Protein AF-A0AAV7H5D6-F1 (afdb_monomer_lite)

Radius of gyration: 19.44 Å; chains: 1; bounding box: 57×42×44 Å

pLDDT: mean 73.0, std 10.43, range [41.66, 88.69]

InterPro domains:
  IPR036396 Cytochrome P450 superfamily [G3DSA:1.10.630.10] (2-115)
  IPR036396 Cytochrome P450 superfamily [SSF48264] (5-114)

Secondary structure (DSSP, 8-state):
---------HHHHHHHHHHHHHHHHHHTT--HHHHHHHHHHHHHHHHHHHHHHHHT-GGGHHHHHHTSHHHHHHHHHHHHHHHHHHHHHHHHHHTTS---S---HHHHHHHHHT-

Sequence (115 aa):
MITKTSPVNLLEMLLSHSNVTIARATFGKGSGQRKRFLLAMKKTLEYLSRFNVVDMFPSWSFVGEISGLRHGMEQVHKEMDGVLNEIIEEDEGKKLDGDDMNEDLVDVLLRIMRN

Structure (mmCIF, N/CA/C/O backbone):
data_AF-A0AAV7H5D6-F1
#
_entry.id   AF-A0AAV7H5D6-F1
#
loop_
_atom_site.group_PDB
_atom_site.id
_atom_site.type_symbol
_atom_site.label_atom_id
_atom_site.label_alt_id
_atom_site.label_comp_id
_atom_site.label_asym_id
_atom_site.label_entity_id
_atom_site.label_seq_id
_atom_site.pdbx_PDB_ins_code
_atom_site.Cartn_x
_atom_site.Cartn_y
_atom_site.Cartn_z
_atom_site.occupancy
_atom_site.B_iso_or_equiv
_atom_site.auth_seq_id
_atom_site.auth_comp_id
_atom_site.auth_asym_id
_atom_site.auth_atom_id
_atom_site.pdbx_PDB_model_num
ATOM 1 N N . MET A 1 1 ? 26.146 -30.256 17.413 1.00 41.66 1 MET A N 1
ATOM 2 C CA . MET A 1 1 ? 25.659 -28.867 17.256 1.00 41.66 1 MET A CA 1
ATOM 3 C C . MET A 1 1 ? 24.143 -28.912 17.200 1.00 41.66 1 MET A C 1
ATOM 5 O O . MET A 1 1 ? 23.615 -29.445 16.237 1.00 41.66 1 MET A O 1
ATOM 9 N N . ILE A 1 2 ? 23.450 -28.450 18.240 1.00 50.66 2 ILE A N 1
ATOM 10 C CA . ILE A 1 2 ? 21.983 -28.378 18.244 1.00 50.66 2 ILE A CA 1
ATOM 11 C C . ILE A 1 2 ? 21.636 -26.956 17.804 1.00 50.66 2 ILE A C 1
ATOM 13 O O . ILE A 1 2 ? 21.930 -25.998 18.517 1.00 50.66 2 ILE A O 1
ATOM 17 N N . THR A 1 3 ? 21.115 -26.802 16.589 1.00 62.81 3 THR A N 1
ATOM 18 C CA . THR A 1 3 ? 20.671 -25.505 16.072 1.00 62.81 3 THR A CA 1
ATOM 19 C C . THR A 1 3 ? 19.492 -25.024 16.907 1.00 62.81 3 THR A C 1
ATOM 21 O O . THR A 1 3 ? 18.511 -25.743 17.078 1.00 62.81 3 THR A O 1
ATOM 24 N N . LYS A 1 4 ? 19.599 -23.816 17.458 1.00 57.84 4 LYS A N 1
ATOM 25 C CA . LYS A 1 4 ? 18.561 -23.183 18.271 1.00 57.84 4 LYS A CA 1
ATOM 26 C C . LYS A 1 4 ? 17.357 -22.870 17.373 1.00 57.84 4 LYS A C 1
ATOM 28 O O . LYS A 1 4 ? 17.368 -21.876 16.653 1.00 57.84 4 LYS A O 1
ATOM 33 N N . THR A 1 5 ? 16.348 -23.735 17.374 1.00 70.00 5 THR A N 1
ATOM 34 C CA . THR A 1 5 ? 15.118 -23.550 16.595 1.00 70.00 5 THR A CA 1
ATOM 35 C C . THR A 1 5 ? 14.256 -22.491 17.277 1.00 70.00 5 THR A C 1
ATOM 37 O O . THR A 1 5 ? 13.550 -22.777 18.240 1.00 70.00 5 THR A O 1
ATOM 40 N N . SER A 1 6 ? 14.356 -21.241 16.824 1.00 78.81 6 SER A N 1
ATOM 41 C CA . SER A 1 6 ? 13.399 -20.201 17.209 1.00 78.81 6 SER A CA 1
ATOM 42 C C . SER A 1 6 ? 12.106 -20.398 16.414 1.00 78.81 6 SER A C 1
ATOM 44 O O . SER A 1 6 ? 12.195 -20.710 15.224 1.00 78.81 6 SER A O 1
ATOM 46 N N . PRO A 1 7 ? 10.915 -20.200 17.006 1.00 82.50 7 PRO A N 1
ATOM 47 C CA . PRO A 1 7 ? 9.679 -20.121 16.238 1.00 82.50 7 PRO A CA 1
ATOM 48 C C . PRO A 1 7 ? 9.814 -19.043 15.157 1.00 82.50 7 PRO A C 1
ATOM 50 O O . PRO A 1 7 ? 10.238 -17.923 15.450 1.00 82.50 7 PRO A O 1
ATOM 53 N N . VAL A 1 8 ? 9.485 -19.392 13.914 1.00 83.94 8 VAL A N 1
ATOM 54 C CA . VAL A 1 8 ? 9.501 -18.474 12.770 1.00 83.94 8 VAL A CA 1
ATOM 55 C C . VAL A 1 8 ? 8.064 -18.230 12.326 1.00 83.94 8 VAL A C 1
ATOM 57 O O . VAL A 1 8 ? 7.300 -19.175 12.130 1.00 83.94 8 VAL A O 1
ATOM 60 N N . ASN A 1 9 ? 7.690 -16.962 12.154 1.00 88.06 9 ASN A N 1
ATOM 61 C CA . ASN A 1 9 ? 6.375 -16.584 11.653 1.00 88.06 9 ASN A CA 1
ATOM 62 C C . ASN A 1 9 ? 6.337 -16.687 10.119 1.00 88.06 9 ASN A C 1
ATOM 64 O O . ASN A 1 9 ? 6.644 -15.733 9.403 1.00 88.06 9 ASN A O 1
ATOM 68 N N . LEU A 1 10 ? 5.959 -17.862 9.609 1.00 88.69 10 LEU A N 1
ATOM 69 C CA . LEU A 1 10 ? 5.883 -18.120 8.166 1.00 88.69 10 LEU A CA 1
ATOM 70 C C . LEU A 1 10 ? 4.883 -17.209 7.443 1.00 88.69 10 LEU A C 1
ATOM 72 O O . LEU A 1 10 ? 5.121 -16.843 6.294 1.00 88.69 10 LEU A O 1
ATOM 76 N N . LEU A 1 11 ? 3.789 -16.818 8.106 1.00 83.44 11 LEU A N 1
ATOM 77 C CA . LEU A 1 11 ? 2.791 -15.916 7.531 1.00 83.44 11 LEU A CA 1
ATOM 78 C C . LEU A 1 11 ? 3.405 -14.544 7.251 1.00 83.44 11 LEU A C 1
ATOM 80 O O . LEU A 1 11 ? 3.269 -14.016 6.153 1.00 83.44 11 LEU A O 1
ATOM 84 N N . GLU A 1 12 ? 4.120 -13.985 8.223 1.00 80.81 12 GLU A N 1
ATOM 85 C CA . GLU A 1 12 ? 4.789 -12.693 8.072 1.00 80.81 12 GLU A CA 1
ATOM 86 C C . GLU A 1 12 ? 5.854 -12.726 6.970 1.00 80.81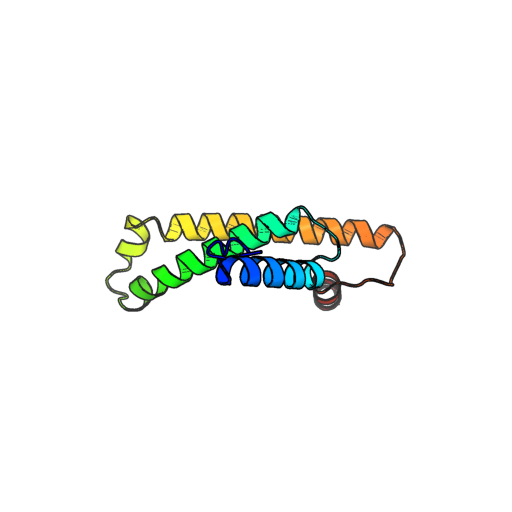 12 GLU A C 1
ATOM 88 O O . GLU A 1 12 ? 5.938 -11.802 6.159 1.00 80.81 12 GLU A O 1
ATOM 93 N N . MET A 1 13 ? 6.617 -13.819 6.881 1.00 84.75 13 MET A N 1
ATOM 94 C CA . MET A 1 13 ? 7.609 -14.005 5.820 1.00 84.75 13 MET A CA 1
ATOM 95 C C . MET A 1 13 ? 6.971 -14.080 4.431 1.00 84.75 13 MET A C 1
ATOM 97 O O . MET A 1 13 ? 7.432 -13.399 3.514 1.00 84.75 13 MET A O 1
ATOM 101 N N . LEU A 1 14 ? 5.907 -14.874 4.274 1.00 86.56 14 LEU A N 1
ATOM 102 C CA . LEU A 1 14 ? 5.188 -15.003 3.006 1.00 86.56 14 LEU A CA 1
ATOM 103 C C . LEU A 1 14 ? 4.531 -13.685 2.601 1.00 86.56 14 LEU A C 1
ATOM 105 O O . LEU A 1 14 ? 4.672 -13.268 1.456 1.00 86.56 14 LEU A O 1
ATOM 109 N N . LEU A 1 15 ? 3.874 -12.993 3.5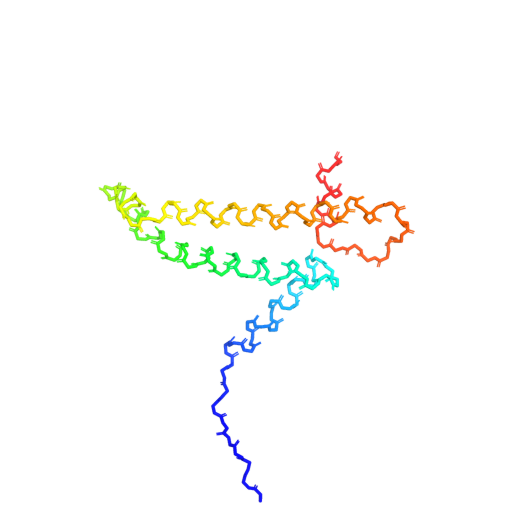35 1.00 80.44 15 LEU A N 1
ATOM 110 C CA . LEU A 1 15 ? 3.275 -11.686 3.274 1.00 80.44 15 LEU A CA 1
ATOM 111 C C . LEU A 1 15 ? 4.339 -10.671 2.855 1.00 80.44 15 LEU A C 1
ATOM 113 O O . LEU A 1 15 ? 4.165 -9.987 1.852 1.00 80.44 15 LEU A O 1
ATOM 117 N N . SER A 1 16 ? 5.460 -10.597 3.574 1.00 79.12 16 SER A N 1
ATOM 118 C CA . SER A 1 16 ? 6.579 -9.721 3.216 1.00 79.12 16 SER A CA 1
ATOM 119 C C . SER A 1 16 ? 7.092 -10.018 1.806 1.00 79.12 16 SER A C 1
ATOM 121 O O . SER A 1 16 ? 7.227 -9.106 0.990 1.00 79.12 16 SER A O 1
ATOM 123 N N . HIS A 1 17 ? 7.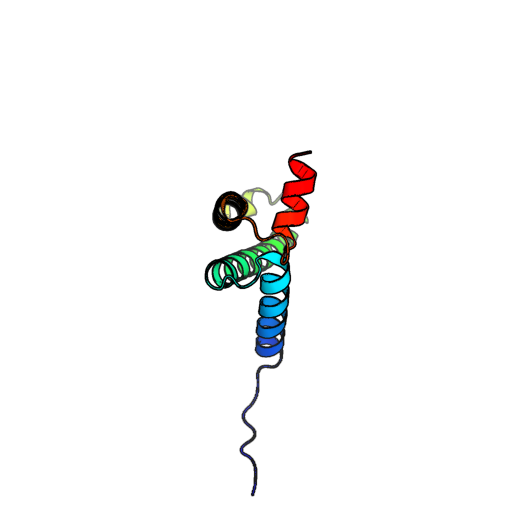300 -11.294 1.478 1.00 83.06 17 HIS A N 1
ATOM 124 C CA . HIS A 1 17 ? 7.790 -11.702 0.167 1.00 83.06 17 HIS A CA 1
ATOM 125 C C . HIS A 1 17 ? 6.796 -11.396 -0.964 1.00 83.06 17 HIS A C 1
ATOM 127 O O . HIS A 1 17 ? 7.172 -10.781 -1.961 1.00 83.06 17 HIS A O 1
ATOM 133 N N . SER A 1 18 ? 5.521 -11.749 -0.799 1.00 83.19 18 SER A N 1
ATOM 134 C CA . SER A 1 18 ? 4.473 -11.473 -1.789 1.00 83.19 18 SER A CA 1
ATOM 135 C C . SER A 1 18 ? 4.283 -9.979 -2.007 1.00 83.19 18 SER A C 1
ATOM 137 O O . SER A 1 18 ? 4.233 -9.525 -3.147 1.00 83.19 18 SER A O 1
ATOM 139 N N . ASN A 1 19 ? 4.263 -9.190 -0.932 1.00 79.88 19 ASN A N 1
ATOM 140 C CA . ASN A 1 19 ? 4.152 -7.740 -1.031 1.00 79.88 19 ASN A CA 1
ATOM 141 C C . ASN A 1 19 ? 5.357 -7.120 -1.739 1.00 79.88 19 ASN A C 1
ATOM 143 O O . ASN A 1 19 ? 5.228 -6.127 -2.457 1.00 79.88 19 ASN A O 1
ATOM 147 N N . VAL A 1 20 ? 6.541 -7.711 -1.553 1.00 81.19 20 VAL A N 1
ATOM 148 C CA . VAL A 1 20 ? 7.731 -7.309 -2.290 1.00 81.19 20 VAL A CA 1
ATOM 149 C C . VAL A 1 20 ? 7.527 -7.574 -3.785 1.00 81.19 20 VAL A C 1
ATOM 151 O O . VAL A 1 20 ? 7.688 -6.669 -4.605 1.00 81.19 20 VAL A O 1
ATOM 154 N N . THR A 1 21 ? 7.129 -8.781 -4.152 1.00 83.88 21 THR A N 1
ATOM 155 C CA . THR A 1 21 ? 6.931 -9.158 -5.553 1.00 83.88 21 THR A CA 1
ATOM 156 C C . THR A 1 21 ? 5.852 -8.316 -6.236 1.00 83.88 21 THR A C 1
ATOM 158 O O . THR A 1 21 ? 6.131 -7.735 -7.281 1.00 83.88 21 THR A O 1
ATOM 161 N N . ILE A 1 22 ? 4.677 -8.170 -5.614 1.00 82.44 22 ILE A N 1
ATOM 162 C CA . ILE A 1 22 ? 3.557 -7.377 -6.145 1.00 82.44 22 ILE A CA 1
ATOM 163 C C . ILE A 1 22 ? 3.998 -5.935 -6.368 1.00 82.44 22 ILE A C 1
ATOM 165 O O . ILE A 1 22 ? 3.940 -5.447 -7.485 1.00 82.44 22 ILE A O 1
ATOM 169 N N . ALA A 1 23 ? 4.550 -5.277 -5.348 1.00 77.88 23 ALA A N 1
ATOM 170 C CA . ALA A 1 23 ? 4.957 -3.884 -5.492 1.00 77.88 23 ALA A CA 1
ATOM 171 C C . ALA A 1 23 ? 6.051 -3.678 -6.549 1.00 77.88 23 ALA A C 1
ATOM 173 O O . ALA A 1 23 ? 6.103 -2.616 -7.151 1.00 77.88 23 ALA A O 1
ATOM 174 N N . ARG A 1 24 ? 6.920 -4.671 -6.789 1.00 78.44 24 ARG A N 1
ATOM 175 C CA . ARG A 1 24 ? 7.932 -4.573 -7.849 1.00 78.44 24 ARG A CA 1
ATOM 176 C C . ARG A 1 24 ? 7.322 -4.718 -9.242 1.00 78.44 24 ARG A C 1
ATOM 178 O O . ARG A 1 24 ? 7.785 -4.065 -10.166 1.00 78.44 24 ARG A O 1
ATOM 185 N N . ALA A 1 25 ? 6.324 -5.584 -9.387 1.00 81.19 25 ALA A N 1
ATOM 186 C CA . ALA A 1 25 ? 5.592 -5.745 -10.637 1.00 81.19 25 ALA A CA 1
ATOM 187 C C . ALA A 1 25 ? 4.678 -4.543 -10.925 1.00 81.19 25 ALA A C 1
ATOM 189 O O . ALA A 1 25 ? 4.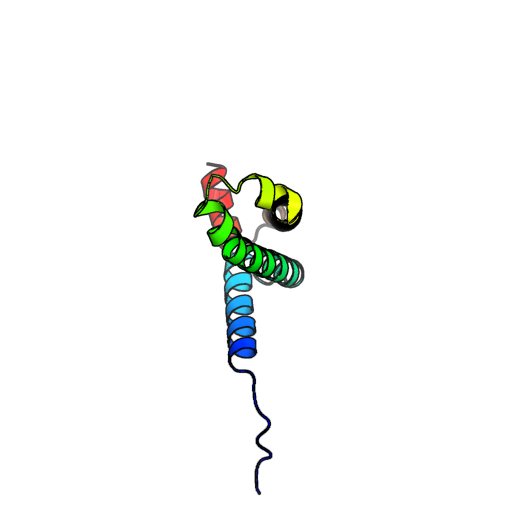454 -4.210 -12.083 1.00 81.19 25 ALA A O 1
ATOM 190 N N . THR A 1 26 ? 4.152 -3.905 -9.876 1.00 76.19 26 THR A N 1
ATOM 191 C CA . THR A 1 26 ? 3.199 -2.800 -10.007 1.00 76.19 26 THR A CA 1
ATOM 192 C C . THR A 1 26 ? 3.852 -1.424 -10.086 1.00 76.19 26 THR A C 1
ATOM 194 O O . THR A 1 26 ? 3.339 -0.598 -10.817 1.00 76.19 26 THR A O 1
ATOM 197 N N . PHE A 1 27 ? 4.947 -1.176 -9.357 1.00 75.62 27 PHE A N 1
ATOM 198 C CA . PHE A 1 27 ? 5.563 0.159 -9.218 1.00 75.62 27 PHE A CA 1
ATOM 199 C C . PHE A 1 27 ? 7.064 0.182 -9.577 1.00 75.62 27 PHE A C 1
ATOM 201 O O . PHE A 1 27 ? 7.810 1.086 -9.180 1.00 75.62 27 PHE A O 1
ATOM 208 N N . GLY A 1 28 ? 7.579 -0.888 -10.188 1.00 74.69 28 GLY A N 1
ATOM 209 C CA . GLY A 1 28 ? 8.998 -1.020 -10.506 1.00 74.69 28 GLY A CA 1
ATOM 210 C C . GLY A 1 28 ? 9.920 -1.079 -9.273 1.00 74.69 28 GLY A C 1
ATOM 211 O O . GLY A 1 28 ? 9.621 -1.681 -8.239 1.00 74.69 28 GLY A O 1
ATOM 212 N N . LYS A 1 29 ? 11.127 -0.502 -9.368 1.00 69.75 29 LYS A N 1
ATOM 213 C CA . LYS A 1 29 ? 12.149 -0.557 -8.292 1.00 69.75 29 LYS A CA 1
ATOM 214 C C . LYS A 1 29 ? 11.912 0.445 -7.140 1.00 69.75 29 LYS A C 1
ATOM 216 O O . LYS A 1 29 ? 12.712 0.461 -6.200 1.00 69.75 29 LYS A O 1
ATOM 221 N N . GLY A 1 30 ? 10.835 1.236 -7.170 1.00 63.72 30 GLY A N 1
ATOM 222 C CA . GLY A 1 30 ? 10.515 2.256 -6.166 1.00 63.72 30 GLY A CA 1
ATOM 223 C C . GLY A 1 30 ? 10.196 1.674 -4.781 1.00 63.72 30 GLY A C 1
ATOM 224 O O . GLY A 1 30 ? 9.349 0.796 -4.622 1.00 63.72 30 GLY A O 1
ATOM 225 N N . SER A 1 31 ? 10.900 2.139 -3.742 1.00 58.72 31 SER A N 1
ATOM 226 C CA . SER A 1 31 ? 10.841 1.544 -2.391 1.00 58.72 31 SER A CA 1
ATOM 227 C C . SER A 1 31 ? 9.948 2.291 -1.388 1.00 58.72 31 SER A C 1
ATOM 229 O O . SER A 1 31 ? 9.505 1.680 -0.410 1.00 58.72 31 SER A O 1
ATOM 231 N N . GLY A 1 32 ? 9.659 3.577 -1.627 1.00 67.00 32 GLY A N 1
ATOM 232 C CA . GLY A 1 32 ? 8.859 4.428 -0.735 1.00 67.00 32 GLY A CA 1
ATOM 233 C C . GLY A 1 32 ? 7.361 4.129 -0.806 1.00 67.00 32 GLY A C 1
ATOM 234 O O . GLY A 1 32 ? 6.750 3.788 0.210 1.00 67.00 32 GLY A O 1
ATOM 235 N N . GLN A 1 33 ? 6.795 4.147 -2.018 1.00 66.38 33 GLN A N 1
ATOM 236 C CA . GLN A 1 33 ? 5.355 3.949 -2.237 1.00 66.38 33 GLN A CA 1
ATOM 237 C C . GLN A 1 33 ? 4.874 2.540 -1.894 1.00 66.38 33 GLN A C 1
ATOM 239 O O . GLN A 1 33 ? 3.773 2.357 -1.376 1.00 66.38 33 GLN A O 1
ATOM 244 N N . ARG A 1 34 ? 5.756 1.541 -2.029 1.00 70.56 34 ARG A N 1
ATOM 245 C CA . ARG A 1 34 ? 5.502 0.147 -1.637 1.00 70.56 34 ARG A CA 1
ATOM 246 C C . ARG A 1 34 ? 4.950 0.018 -0.218 1.00 70.56 34 ARG A C 1
ATOM 248 O O . ARG A 1 34 ? 3.996 -0.722 0.002 1.00 70.56 34 ARG A O 1
ATOM 255 N N . LYS A 1 35 ? 5.602 0.642 0.771 1.00 74.31 35 LYS A N 1
ATOM 256 C CA . LYS A 1 35 ? 5.245 0.430 2.185 1.00 74.31 35 LYS A CA 1
ATOM 257 C C . LYS A 1 35 ? 3.908 1.082 2.522 1.00 74.31 35 LYS A C 1
ATOM 259 O O . LYS A 1 35 ? 3.126 0.492 3.263 1.00 74.31 35 LYS A O 1
ATOM 264 N N . ARG A 1 36 ? 3.653 2.267 1.963 1.00 75.00 36 ARG A N 1
ATOM 265 C CA . ARG A 1 36 ? 2.400 3.007 2.153 1.00 75.00 36 ARG A CA 1
ATOM 266 C C . ARG A 1 36 ? 1.230 2.299 1.482 1.00 75.00 36 ARG A C 1
ATOM 268 O O . ARG A 1 36 ? 0.232 2.051 2.149 1.00 75.00 36 ARG A O 1
ATOM 275 N N . PHE A 1 37 ? 1.407 1.843 0.241 1.00 75.25 37 PHE A N 1
ATOM 276 C CA . PHE A 1 37 ? 0.406 1.047 -0.472 1.00 75.25 37 PHE A CA 1
ATOM 277 C C . PHE A 1 37 ? 0.013 -0.220 0.299 1.00 75.25 37 PHE A C 1
ATOM 279 O O . PHE A 1 37 ? -1.161 -0.504 0.512 1.00 75.25 37 PHE A O 1
ATOM 286 N N . LEU A 1 38 ? 1.005 -0.965 0.785 1.00 76.62 38 LEU A N 1
ATOM 287 C CA . LEU A 1 38 ? 0.805 -2.198 1.547 1.00 76.62 38 LEU A CA 1
ATOM 288 C C . LEU A 1 38 ? 0.067 -1.937 2.870 1.00 76.62 38 LEU A C 1
ATOM 290 O O . LEU A 1 38 ? -0.831 -2.693 3.242 1.00 76.62 38 LEU A O 1
ATOM 294 N N . LEU A 1 39 ? 0.413 -0.850 3.569 1.00 81.38 39 LEU A N 1
ATOM 295 C CA . LEU A 1 39 ? -0.277 -0.432 4.788 1.00 81.38 39 LEU A CA 1
ATOM 296 C C . LEU A 1 39 ? -1.738 -0.051 4.503 1.00 81.38 39 LEU A C 1
ATOM 298 O O . LEU A 1 39 ? -2.624 -0.480 5.243 1.00 81.38 39 LEU A O 1
ATOM 302 N N . ALA A 1 40 ? -1.988 0.713 3.437 1.00 79.69 40 ALA A N 1
ATOM 303 C CA . ALA A 1 40 ? -3.334 1.074 3.000 1.00 79.69 40 ALA A CA 1
ATOM 304 C C . ALA A 1 40 ? -4.151 -0.182 2.656 1.00 79.69 40 ALA A C 1
ATOM 306 O O . ALA A 1 40 ? -5.211 -0.392 3.238 1.00 79.69 40 ALA A O 1
ATOM 307 N N . MET A 1 41 ? -3.603 -1.088 1.840 1.00 79.69 41 MET A N 1
ATOM 308 C CA . MET A 1 41 ? -4.246 -2.347 1.446 1.00 79.69 41 MET A CA 1
ATOM 309 C C . MET A 1 41 ? -4.577 -3.244 2.647 1.00 79.69 41 MET A C 1
ATOM 311 O O . MET A 1 41 ? -5.660 -3.829 2.710 1.00 79.69 41 MET A O 1
ATOM 315 N N . LYS A 1 42 ? -3.678 -3.335 3.636 1.00 81.94 42 LYS A N 1
ATOM 316 C CA . LYS A 1 42 ? -3.943 -4.078 4.874 1.00 81.94 42 LYS A CA 1
ATOM 317 C C . LYS A 1 42 ? -5.130 -3.484 5.637 1.00 81.94 42 LYS A C 1
ATOM 319 O O . LYS A 1 42 ? -6.012 -4.233 6.050 1.00 81.94 42 LYS A O 1
ATOM 324 N N . LYS A 1 43 ? -5.180 -2.155 5.790 1.00 80.94 43 LYS A N 1
ATOM 325 C CA . LYS A 1 43 ? -6.316 -1.479 6.434 1.00 80.94 43 LYS A CA 1
ATOM 326 C C . LYS A 1 43 ? -7.611 -1.690 5.648 1.00 80.94 43 LYS A C 1
ATOM 328 O O . LYS A 1 43 ? -8.641 -1.952 6.261 1.00 80.94 43 LYS A O 1
ATOM 333 N N . THR A 1 44 ? -7.567 -1.652 4.315 1.00 77.88 44 THR A N 1
ATOM 334 C CA . THR A 1 44 ? -8.725 -1.960 3.462 1.00 77.88 44 THR A CA 1
ATOM 335 C C . THR A 1 44 ? -9.266 -3.356 3.758 1.00 77.88 44 THR A C 1
ATOM 337 O O . THR A 1 44 ? -10.457 -3.503 4.003 1.00 77.88 44 THR A O 1
ATOM 340 N N . LEU A 1 45 ? -8.405 -4.377 3.821 1.00 80.12 45 LEU A N 1
ATOM 341 C CA . LEU A 1 45 ? -8.817 -5.748 4.150 1.00 80.12 45 LEU A CA 1
ATOM 342 C C . LEU A 1 45 ? -9.405 -5.871 5.566 1.00 80.12 45 LEU A C 1
ATOM 344 O O . LEU A 1 45 ? -10.397 -6.574 5.759 1.00 80.12 45 LEU A O 1
ATOM 348 N N . GLU A 1 46 ? -8.834 -5.173 6.550 1.00 80.69 46 GLU A N 1
ATOM 349 C CA . GLU A 1 46 ? -9.376 -5.122 7.916 1.00 80.69 46 GLU A CA 1
ATOM 350 C C . GLU A 1 46 ? -10.781 -4.501 7.952 1.00 80.69 46 GLU A C 1
ATOM 352 O O . GLU A 1 46 ? -11.664 -5.013 8.645 1.00 80.69 46 GLU A O 1
ATOM 357 N N . TYR A 1 47 ? -11.016 -3.435 7.182 1.00 72.56 47 TYR A N 1
ATOM 358 C CA . TYR A 1 47 ? -12.332 -2.807 7.082 1.00 72.56 47 TYR A CA 1
ATOM 359 C C . TYR A 1 47 ? -13.332 -3.638 6.274 1.00 72.56 47 TYR A C 1
ATOM 361 O O . TYR A 1 47 ? -14.458 -3.801 6.734 1.00 72.56 47 TYR A O 1
ATOM 369 N N . LEU A 1 48 ? -12.936 -4.237 5.147 1.00 72.62 48 LEU A N 1
ATOM 370 C CA . LEU A 1 48 ? -13.795 -5.122 4.345 1.00 72.62 48 LEU A CA 1
ATOM 371 C C . LEU A 1 48 ? -14.265 -6.345 5.145 1.00 72.62 48 LEU A C 1
ATOM 373 O O . LEU A 1 48 ? -15.430 -6.730 5.074 1.00 72.62 48 LEU A O 1
ATOM 377 N N . SER A 1 49 ? -13.382 -6.914 5.971 1.00 71.31 49 SER A N 1
ATOM 378 C CA . SER A 1 49 ? -13.730 -8.005 6.888 1.00 71.31 49 SER A CA 1
ATOM 379 C C . SER A 1 49 ? -14.796 -7.587 7.915 1.00 71.31 49 SER A C 1
ATOM 381 O O . SER A 1 49 ? -15.678 -8.373 8.257 1.00 71.31 49 SER A O 1
ATOM 383 N N . ARG A 1 50 ? -14.773 -6.322 8.364 1.00 65.75 50 ARG A N 1
ATOM 384 C CA . ARG A 1 50 ? -15.789 -5.749 9.269 1.00 65.75 50 ARG A CA 1
ATOM 385 C C . ARG A 1 50 ? -17.077 -5.331 8.553 1.00 65.75 50 ARG A C 1
ATOM 387 O O . ARG A 1 50 ? -18.145 -5.411 9.153 1.00 65.75 50 ARG A O 1
ATOM 394 N N . PHE A 1 51 ? -16.983 -4.903 7.296 1.00 64.12 51 PHE A N 1
ATOM 395 C CA . PHE A 1 51 ? -18.101 -4.418 6.482 1.00 64.12 51 PHE A CA 1
ATOM 396 C C . PHE A 1 51 ? -19.140 -5.510 6.198 1.00 64.12 51 PHE A C 1
ATOM 398 O O . PHE A 1 51 ? -20.338 -5.243 6.250 1.00 64.12 51 PHE A O 1
ATOM 405 N N . ASN A 1 52 ? -18.689 -6.762 6.065 1.00 60.06 52 ASN A N 1
ATOM 406 C CA . ASN A 1 52 ? -19.543 -7.938 5.868 1.00 60.06 52 ASN A CA 1
ATOM 407 C C . ASN A 1 52 ? -20.678 -8.052 6.918 1.00 60.06 52 ASN A C 1
ATOM 409 O O . ASN A 1 52 ? -21.786 -8.474 6.609 1.00 60.06 52 ASN A O 1
ATOM 413 N N . VAL A 1 53 ? -20.455 -7.597 8.157 1.00 57.38 53 VAL A N 1
ATOM 414 C CA . VAL A 1 53 ? -21.465 -7.665 9.231 1.00 57.38 53 VAL A CA 1
ATOM 415 C C . VAL A 1 53 ? -22.555 -6.591 9.091 1.00 57.38 53 VAL A C 1
ATOM 417 O O . VAL A 1 53 ? -23.702 -6.838 9.460 1.00 57.38 53 VAL A O 1
ATOM 420 N N . VAL A 1 54 ? -22.219 -5.410 8.563 1.00 59.38 54 VAL A N 1
ATOM 421 C CA . VAL A 1 54 ? -23.167 -4.291 8.393 1.00 59.38 54 VAL A CA 1
ATOM 422 C C . VAL A 1 54 ? -24.001 -4.475 7.122 1.00 59.38 54 VAL A C 1
ATOM 424 O O . VAL A 1 54 ? -25.202 -4.218 7.144 1.00 59.38 54 VAL A O 1
ATOM 427 N N . ASP A 1 55 ? -23.403 -5.008 6.053 1.00 61.88 55 ASP A N 1
ATOM 428 C CA . ASP A 1 55 ? -24.105 -5.330 4.801 1.00 61.88 55 ASP A CA 1
ATOM 429 C C . ASP A 1 55 ? -25.119 -6.471 4.952 1.00 61.88 55 ASP A C 1
ATOM 431 O O . ASP A 1 55 ? -26.171 -6.462 4.311 1.00 61.88 55 ASP A O 1
ATOM 435 N N . MET A 1 56 ? -24.835 -7.453 5.818 1.00 64.38 56 MET A N 1
ATOM 436 C CA . MET A 1 56 ? -25.752 -8.569 6.080 1.00 64.38 56 MET A CA 1
ATOM 437 C C . MET A 1 56 ? -27.031 -8.147 6.823 1.00 64.38 56 MET A C 1
ATOM 439 O O . MET A 1 56 ? -28.019 -8.881 6.780 1.00 64.38 56 MET A O 1
ATOM 443 N N . PHE A 1 57 ? -27.053 -6.975 7.471 1.00 59.16 57 PHE A N 1
ATOM 444 C CA . PHE A 1 57 ? -28.224 -6.458 8.185 1.00 59.16 57 PHE A CA 1
ATOM 445 C C . PHE A 1 57 ? -28.490 -4.988 7.818 1.00 59.16 57 PHE A C 1
ATOM 447 O O . PHE A 1 57 ? -28.115 -4.084 8.563 1.00 59.16 57 PHE A O 1
ATOM 454 N N . PRO A 1 58 ? -29.212 -4.724 6.709 1.00 59.72 58 PRO A N 1
ATOM 455 C CA . PRO A 1 58 ? -29.502 -3.369 6.218 1.00 59.72 58 PRO A CA 1
ATOM 456 C C . PRO A 1 58 ? -30.201 -2.460 7.244 1.00 59.72 58 PRO A C 1
ATOM 458 O O . PRO A 1 58 ? -30.063 -1.239 7.217 1.00 59.72 58 PRO A O 1
ATOM 461 N N . SER A 1 59 ? -30.938 -3.054 8.184 1.00 66.31 59 SER A N 1
ATOM 462 C CA . SER A 1 59 ? -31.605 -2.383 9.306 1.00 66.31 59 SER A CA 1
ATOM 463 C C . SER A 1 59 ? -30.646 -1.898 10.407 1.00 66.31 59 SER A C 1
ATOM 465 O O . SER A 1 59 ? -31.074 -1.193 11.319 1.00 66.31 59 SER A O 1
ATOM 467 N N . TRP A 1 60 ? -29.356 -2.238 10.328 1.00 63.12 60 TRP A N 1
ATOM 468 C CA . TRP A 1 60 ? -28.275 -1.780 11.208 1.00 63.12 60 TRP A CA 1
ATOM 469 C C . TRP A 1 60 ? -27.372 -0.739 10.529 1.00 63.12 60 TRP A C 1
ATOM 471 O O . TRP A 1 60 ? -26.230 -0.547 10.933 1.00 63.12 60 TRP A O 1
ATOM 481 N N . SER A 1 61 ? -27.872 -0.018 9.522 1.00 60.16 61 SER A N 1
ATOM 482 C CA . SER A 1 61 ? -27.129 1.045 8.823 1.00 60.16 61 SER A CA 1
ATOM 483 C C . SER A 1 61 ? -26.527 2.107 9.761 1.00 60.16 61 SER A C 1
ATOM 485 O O . SER A 1 61 ? -25.433 2.611 9.509 1.00 60.16 61 SER A O 1
ATOM 487 N N . PHE A 1 62 ? -27.174 2.375 10.901 1.00 62.56 62 PHE A N 1
ATOM 488 C CA . PHE A 1 62 ? -26.666 3.267 11.949 1.00 62.56 62 PHE A CA 1
ATOM 489 C C . PHE A 1 62 ? -25.391 2.736 12.641 1.00 62.56 62 PHE A C 1
ATOM 491 O O . PHE A 1 62 ? -24.614 3.509 13.198 1.00 62.56 62 PHE A O 1
ATOM 498 N N . VAL A 1 63 ? -25.127 1.425 12.593 1.00 62.12 63 VAL A N 1
ATOM 499 C CA . VAL A 1 63 ? -23.919 0.799 13.155 1.00 62.12 63 VAL A CA 1
ATOM 500 C C . VAL A 1 63 ? -22.685 1.209 12.359 1.00 62.12 63 VAL A C 1
ATOM 502 O O . VAL A 1 63 ? -21.635 1.424 12.957 1.00 62.12 63 VAL A O 1
ATOM 505 N N . GLY A 1 64 ? -22.790 1.402 11.041 1.00 61.56 64 GLY A N 1
ATOM 506 C CA . GLY A 1 64 ? -21.694 1.931 10.219 1.00 61.56 64 GLY A CA 1
ATOM 507 C C . GLY A 1 64 ? -21.286 3.363 10.599 1.00 61.56 64 GLY A C 1
ATOM 508 O O . GLY A 1 64 ? -20.103 3.707 10.526 1.00 61.56 64 GLY A O 1
ATOM 509 N N . GLU A 1 65 ? -22.247 4.169 11.061 1.00 62.19 65 GLU A N 1
ATOM 510 C CA . GLU A 1 65 ? -22.026 5.534 11.560 1.00 62.19 65 GLU A CA 1
ATOM 511 C C . GLU A 1 65 ? -21.488 5.555 12.998 1.00 62.19 65 GLU A C 1
ATOM 513 O O . GLU A 1 65 ? -20.528 6.271 13.273 1.00 62.19 65 GLU A O 1
ATOM 518 N N . ILE A 1 66 ? -22.036 4.735 13.903 1.00 59.53 66 ILE A N 1
ATOM 519 C CA . ILE A 1 66 ? -21.608 4.680 15.315 1.00 59.53 66 ILE A CA 1
ATOM 520 C C . ILE A 1 66 ? -20.247 3.988 15.484 1.00 59.53 66 ILE A C 1
ATOM 522 O O . ILE A 1 66 ? -19.457 4.365 16.346 1.00 59.53 66 ILE A O 1
ATOM 526 N N . SER A 1 67 ? -19.942 2.982 14.662 1.00 63.38 67 SER A N 1
ATOM 527 C CA . SER A 1 67 ? -18.694 2.208 14.767 1.00 63.38 67 SER A CA 1
ATOM 528 C C . SER A 1 67 ? -17.456 2.940 14.241 1.00 63.38 67 SER A C 1
ATOM 530 O O . SER A 1 67 ? -16.350 2.407 14.331 1.00 63.38 67 SER A O 1
ATOM 532 N N . GLY A 1 68 ? -17.616 4.132 13.649 1.00 68.44 68 GLY A N 1
ATOM 533 C CA . GLY A 1 68 ? -16.528 4.838 12.967 1.00 68.44 68 GLY A CA 1
ATOM 534 C C . GLY A 1 68 ? -16.029 4.119 11.708 1.00 68.44 68 GLY A C 1
ATOM 535 O O . GLY A 1 68 ? -15.017 4.524 11.138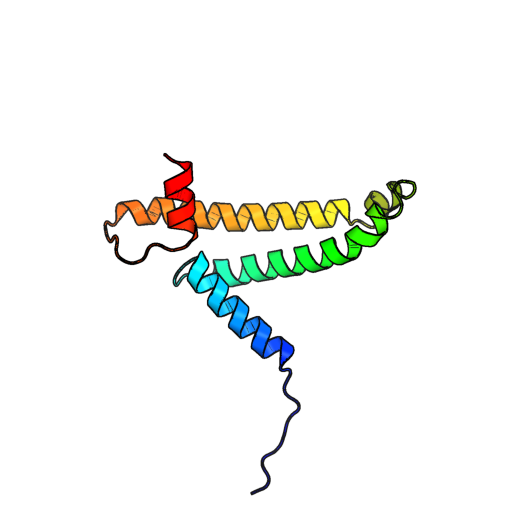 1.00 68.44 68 GLY A O 1
ATOM 536 N N . LEU A 1 69 ? -16.730 3.070 11.258 1.00 70.38 69 LEU A N 1
ATOM 537 C CA . LEU A 1 69 ? -16.370 2.274 10.088 1.00 70.38 69 LEU A CA 1
ATOM 538 C C . LEU A 1 69 ? -16.392 3.122 8.817 1.00 70.38 69 LEU A C 1
ATOM 540 O O . LEU A 1 69 ? -15.428 3.081 8.057 1.00 70.38 69 LEU A O 1
ATOM 544 N N . ARG A 1 70 ? -17.433 3.948 8.627 1.00 71.50 70 ARG A N 1
ATOM 545 C CA . ARG A 1 70 ? -17.517 4.846 7.463 1.00 71.50 70 ARG A CA 1
ATOM 546 C C . ARG A 1 70 ? -16.346 5.824 7.420 1.00 71.50 70 ARG A C 1
ATOM 548 O O . ARG A 1 70 ? -15.675 5.942 6.403 1.00 71.50 70 ARG A O 1
ATOM 555 N N . HIS A 1 71 ? -16.050 6.458 8.552 1.00 78.75 71 HIS A N 1
ATOM 556 C CA . HIS A 1 71 ? -14.952 7.414 8.655 1.00 78.75 71 HIS A CA 1
ATOM 557 C C . HIS A 1 71 ? -13.576 6.755 8.457 1.00 78.75 71 HIS A C 1
ATOM 559 O O . HIS A 1 71 ? -12.718 7.298 7.767 1.00 78.75 71 HIS A O 1
ATOM 565 N N . GLY A 1 72 ? -13.366 5.564 9.024 1.00 78.31 72 GLY A N 1
ATOM 566 C CA . GLY A 1 72 ? -12.145 4.786 8.822 1.00 78.31 72 GLY A CA 1
ATOM 567 C C . GLY A 1 72 ? -11.949 4.362 7.366 1.00 78.31 72 GLY A C 1
ATOM 568 O O . GLY A 1 72 ? -10.846 4.475 6.836 1.00 78.31 72 GLY A O 1
ATOM 569 N N . MET A 1 73 ? -13.026 3.944 6.699 1.00 75.88 73 MET A N 1
ATOM 570 C CA . MET A 1 73 ? -12.998 3.565 5.289 1.00 75.88 73 MET A CA 1
ATOM 571 C C . MET A 1 73 ? -12.727 4.774 4.386 1.00 75.88 73 MET A C 1
ATOM 573 O O . MET A 1 73 ? -11.882 4.681 3.503 1.00 75.88 73 MET A O 1
ATOM 577 N N . GLU A 1 74 ? -13.340 5.931 4.657 1.00 82.19 74 GLU A N 1
ATOM 578 C CA . GLU A 1 74 ? -13.031 7.195 3.970 1.00 82.19 74 GLU A CA 1
ATOM 579 C C . GLU A 1 74 ? -11.557 7.603 4.129 1.00 82.19 74 GLU A C 1
ATOM 581 O O . GLU A 1 74 ? -10.932 8.043 3.166 1.00 82.19 74 GLU A O 1
ATOM 586 N N . GLN A 1 75 ? -10.972 7.450 5.323 1.00 84.12 75 GLN A N 1
ATOM 587 C CA . GLN A 1 75 ? -9.548 7.736 5.538 1.00 84.12 75 GLN A CA 1
ATOM 588 C C . GLN A 1 75 ? -8.640 6.784 4.752 1.00 84.12 75 GLN A C 1
ATOM 590 O O . GLN A 1 75 ? -7.638 7.219 4.190 1.00 84.12 75 GLN A O 1
ATOM 595 N N . VAL A 1 76 ? -8.979 5.494 4.702 1.00 82.62 76 VAL A N 1
ATOM 596 C CA . VAL A 1 76 ? -8.215 4.510 3.921 1.00 82.62 76 VAL A CA 1
ATOM 597 C C . VAL A 1 76 ? -8.343 4.762 2.427 1.00 82.62 76 VAL A C 1
ATOM 599 O O . VAL A 1 76 ? -7.335 4.691 1.732 1.00 82.62 76 VAL A O 1
ATOM 602 N N . HIS A 1 77 ? -9.537 5.115 1.949 1.00 81.69 77 HIS A N 1
ATOM 603 C CA . HIS A 1 77 ? -9.740 5.551 0.570 1.00 81.69 77 HIS A CA 1
ATOM 604 C C . HIS A 1 77 ? -8.844 6.743 0.231 1.00 81.69 77 HIS A C 1
ATOM 606 O O . HIS A 1 77 ? -8.099 6.670 -0.736 1.00 81.69 77 HIS A O 1
ATOM 612 N N . LYS A 1 78 ? -8.819 7.784 1.075 1.00 87.44 78 LYS A N 1
ATOM 613 C CA . LYS A 1 78 ? -7.944 8.952 0.870 1.00 87.44 78 LYS A CA 1
ATOM 614 C C . LYS A 1 78 ? -6.457 8.596 0.843 1.00 87.44 78 LYS A C 1
ATOM 616 O O . LYS A 1 78 ? -5.726 9.133 0.019 1.00 87.44 78 LYS A O 1
ATOM 621 N N . GLU A 1 79 ? -5.998 7.717 1.734 1.00 84.56 79 GLU A N 1
ATOM 622 C CA . GLU A 1 79 ? -4.598 7.265 1.740 1.00 84.56 79 GLU A CA 1
ATOM 623 C C . GLU A 1 79 ? -4.266 6.488 0.460 1.00 84.56 79 GLU A C 1
ATOM 625 O O . GLU A 1 79 ? -3.204 6.682 -0.126 1.00 84.56 79 GLU A O 1
ATOM 630 N N . MET A 1 80 ? -5.177 5.621 0.011 1.00 81.25 80 MET A N 1
ATOM 631 C CA . MET A 1 80 ? -4.998 4.822 -1.198 1.00 81.25 80 MET A CA 1
ATOM 632 C C . MET A 1 80 ? -4.993 5.695 -2.458 1.00 81.25 80 MET A C 1
ATOM 634 O O . MET A 1 80 ? -4.100 5.531 -3.285 1.00 81.25 80 MET A O 1
ATOM 638 N N . ASP A 1 81 ? -5.907 6.662 -2.555 1.00 85.38 81 ASP A N 1
ATOM 639 C CA . ASP A 1 81 ? -5.931 7.660 -3.630 1.00 85.38 81 ASP A CA 1
ATOM 640 C C . ASP A 1 81 ? -4.651 8.506 -3.634 1.00 85.38 81 ASP A C 1
ATOM 642 O O . ASP A 1 81 ? -4.065 8.732 -4.688 1.00 85.38 81 ASP A O 1
ATOM 646 N N . GLY A 1 82 ? -4.167 8.929 -2.460 1.00 85.81 82 GLY A N 1
ATOM 647 C CA . GLY A 1 82 ? -2.916 9.679 -2.338 1.00 85.81 82 GLY A CA 1
ATOM 648 C C . GLY A 1 82 ? -1.708 8.887 -2.838 1.00 85.81 82 GLY A C 1
ATOM 649 O O . GLY A 1 82 ? -0.912 9.401 -3.617 1.00 85.81 82 GLY A O 1
ATOM 650 N N . VAL A 1 83 ? -1.601 7.613 -2.450 1.00 80.50 83 VAL A N 1
ATOM 651 C CA . VAL A 1 83 ? -0.528 6.730 -2.928 1.00 80.50 83 VAL A CA 1
ATOM 652 C C . VAL A 1 83 ? -0.606 6.541 -4.444 1.00 80.50 83 VAL A C 1
ATOM 654 O O . VAL A 1 83 ? 0.417 6.651 -5.112 1.00 80.50 83 VAL A O 1
ATOM 657 N N . LEU A 1 84 ? -1.798 6.287 -4.994 1.00 79.31 84 LEU A N 1
ATOM 658 C CA . LEU A 1 84 ? -1.993 6.122 -6.438 1.00 79.31 84 LEU A CA 1
ATOM 659 C C . LEU A 1 84 ? -1.669 7.402 -7.219 1.00 79.31 84 LEU A C 1
ATOM 661 O O . LEU A 1 84 ? -1.007 7.314 -8.247 1.00 79.31 84 LEU A O 1
ATOM 665 N N . ASN A 1 85 ? -2.064 8.577 -6.724 1.00 84.00 85 ASN A N 1
ATOM 666 C CA . ASN A 1 85 ? -1.728 9.853 -7.359 1.00 84.00 85 ASN A CA 1
ATOM 667 C C . ASN A 1 85 ? -0.219 10.096 -7.389 1.00 84.00 85 ASN A C 1
ATOM 669 O O . ASN A 1 85 ? 0.312 10.425 -8.443 1.00 84.00 85 ASN A O 1
ATOM 673 N N . GLU A 1 86 ? 0.484 9.866 -6.277 1.00 80.62 86 GLU A N 1
ATOM 674 C CA . GLU A 1 86 ? 1.947 10.008 -6.238 1.00 80.62 86 GLU A CA 1
ATOM 675 C C . GLU A 1 86 ? 2.641 9.075 -7.245 1.00 80.62 86 GLU A C 1
ATOM 677 O O . GLU A 1 86 ? 3.663 9.430 -7.826 1.00 80.62 86 GLU A O 1
ATOM 682 N N . ILE A 1 87 ? 2.084 7.884 -7.473 1.00 76.19 87 ILE A N 1
ATOM 683 C CA . ILE A 1 87 ? 2.592 6.933 -8.465 1.00 76.19 87 ILE A CA 1
ATOM 684 C C . ILE A 1 87 ? 2.357 7.436 -9.898 1.00 76.19 87 ILE A C 1
ATOM 686 O O . ILE A 1 87 ? 3.258 7.340 -10.728 1.00 76.19 87 ILE A O 1
ATOM 690 N N . ILE A 1 88 ? 1.167 7.969 -10.191 1.00 78.31 88 ILE A N 1
ATOM 691 C CA . ILE A 1 88 ? 0.835 8.521 -11.513 1.00 78.31 88 ILE A CA 1
ATOM 692 C C . ILE A 1 88 ? 1.731 9.729 -11.826 1.00 78.31 88 ILE A C 1
ATOM 694 O O . ILE A 1 88 ? 2.270 9.823 -12.926 1.00 78.31 88 ILE A O 1
ATOM 698 N N . GLU A 1 89 ? 1.948 10.615 -10.850 1.00 79.31 89 GLU A N 1
ATOM 699 C CA . GLU A 1 89 ? 2.859 11.761 -10.979 1.00 79.31 89 GLU A CA 1
ATOM 700 C C . GLU A 1 89 ? 4.314 11.323 -11.238 1.00 79.31 89 GLU A C 1
ATOM 702 O O . GLU A 1 89 ? 5.026 11.951 -12.025 1.00 79.31 89 GLU A O 1
ATOM 707 N N . GLU A 1 90 ? 4.769 10.228 -10.614 1.00 73.19 90 GLU A N 1
ATOM 708 C CA . GLU A 1 90 ? 6.113 9.678 -10.836 1.00 73.19 90 GLU A CA 1
ATOM 709 C C . GLU A 1 90 ? 6.280 9.100 -12.257 1.00 73.19 90 GLU A C 1
ATOM 711 O O . GLU A 1 90 ? 7.352 9.242 -12.851 1.00 73.19 90 GLU A O 1
ATOM 716 N N . ASP A 1 91 ? 5.238 8.477 -12.822 1.00 69.38 91 ASP A N 1
ATOM 717 C CA . ASP A 1 91 ? 5.231 7.986 -14.212 1.00 69.38 91 ASP A CA 1
ATOM 718 C C . ASP A 1 91 ? 5.255 9.137 -15.234 1.00 69.38 91 ASP A C 1
ATOM 720 O O . ASP A 1 91 ? 6.058 9.126 -16.174 1.00 69.38 91 ASP A O 1
ATOM 724 N N . GLU A 1 92 ? 4.446 10.185 -15.038 1.00 66.38 92 GLU A N 1
ATOM 725 C CA . GLU A 1 92 ? 4.468 11.360 -15.924 1.00 66.38 92 GLU A CA 1
ATOM 726 C C . GLU A 1 92 ? 5.858 12.015 -15.989 1.00 66.38 92 GLU A C 1
ATOM 728 O O . GLU A 1 92 ? 6.275 12.475 -17.056 1.00 66.38 92 GLU A O 1
ATOM 733 N N . GLY A 1 93 ? 6.612 11.988 -14.885 1.00 60.06 93 GLY A N 1
ATOM 734 C CA . GLY A 1 93 ? 8.003 12.443 -14.838 1.00 60.06 93 GLY A CA 1
ATOM 735 C C . GLY A 1 93 ? 8.993 11.538 -15.588 1.00 60.06 93 GLY A C 1
ATOM 736 O O . GLY A 1 93 ? 9.925 12.048 -16.211 1.00 60.06 93 GLY A O 1
ATOM 737 N N . LYS A 1 94 ? 8.796 10.211 -15.580 1.00 61.78 94 LYS A N 1
ATOM 738 C CA . LYS A 1 94 ? 9.683 9.229 -16.246 1.00 61.78 94 LYS A CA 1
ATOM 739 C C . LYS A 1 94 ? 9.591 9.268 -17.769 1.00 61.78 94 LYS A C 1
ATOM 741 O O . LYS A 1 94 ? 10.598 9.076 -18.448 1.00 61.78 94 LYS A O 1
ATOM 746 N N . LYS A 1 95 ? 8.418 9.593 -18.323 1.00 58.94 95 LYS A N 1
ATOM 747 C CA . LYS A 1 95 ? 8.207 9.741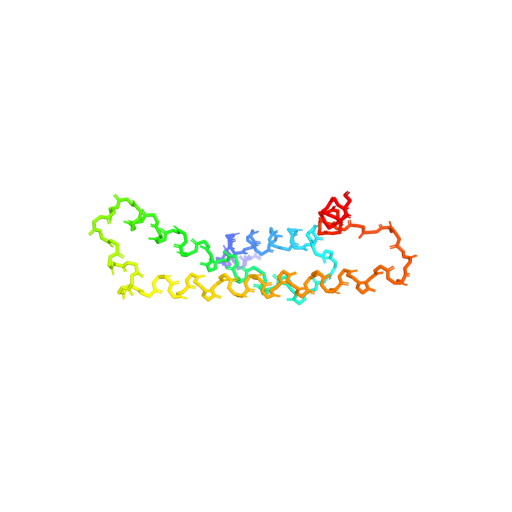 -19.778 1.00 58.94 95 LYS A CA 1
ATOM 748 C C . LYS A 1 95 ? 9.053 10.843 -20.429 1.00 58.94 95 LYS A C 1
ATOM 750 O O . LYS A 1 95 ? 9.174 10.858 -21.653 1.00 58.94 95 LYS A O 1
ATOM 755 N N . LEU A 1 96 ? 9.648 11.742 -19.642 1.00 54.25 96 LEU A N 1
ATOM 756 C CA . LEU A 1 96 ? 10.539 12.794 -20.136 1.00 54.25 96 LEU A CA 1
ATOM 757 C C . LEU A 1 96 ? 11.972 12.302 -20.419 1.00 54.25 96 LEU A C 1
ATOM 759 O O . LEU A 1 96 ? 12.676 12.978 -21.165 1.00 54.25 96 LEU A O 1
ATOM 763 N N . ASP A 1 97 ? 12.389 11.147 -19.877 1.00 53.84 97 ASP A N 1
ATOM 764 C CA . ASP A 1 97 ? 13.803 10.715 -19.866 1.00 53.84 97 ASP A CA 1
ATOM 765 C C . ASP A 1 97 ? 14.133 9.532 -20.807 1.00 53.84 97 ASP A C 1
ATOM 767 O O . ASP A 1 97 ? 15.271 9.080 -20.879 1.00 53.84 97 ASP A O 1
ATOM 771 N N . GLY A 1 98 ? 13.165 9.072 -21.609 1.00 53.16 98 GLY A N 1
ATOM 772 C CA . GLY A 1 98 ? 13.443 8.355 -22.862 1.00 53.16 98 GLY A CA 1
ATOM 773 C C . GLY A 1 98 ? 14.106 6.970 -22.777 1.00 53.16 98 GLY A C 1
ATOM 774 O O . GLY A 1 98 ? 14.905 6.659 -23.658 1.00 53.16 98 GLY A O 1
ATOM 775 N N . ASP A 1 99 ? 13.766 6.120 -21.801 1.00 53.34 99 ASP A N 1
ATOM 776 C CA . ASP A 1 99 ? 14.172 4.700 -21.812 1.00 53.34 99 ASP A CA 1
ATOM 777 C C . ASP A 1 99 ? 12.965 3.758 -21.627 1.00 53.34 99 ASP A C 1
ATOM 779 O O . ASP A 1 99 ? 12.395 3.626 -20.547 1.00 53.34 99 ASP A O 1
ATOM 783 N N . ASP A 1 100 ? 12.573 3.118 -22.731 1.00 57.81 100 ASP A N 1
ATOM 784 C CA . ASP A 1 100 ? 11.355 2.314 -22.958 1.00 57.81 100 ASP A CA 1
ATOM 785 C C . ASP A 1 100 ? 11.499 0.841 -22.512 1.00 57.81 100 ASP A C 1
ATOM 787 O O . ASP A 1 100 ? 10.756 -0.041 -22.935 1.00 57.81 100 ASP A O 1
ATOM 791 N N . MET A 1 101 ? 12.507 0.507 -21.699 1.00 59.38 101 MET A N 1
ATOM 792 C CA . MET A 1 101 ? 12.860 -0.900 -21.451 1.00 59.38 101 MET A CA 1
ATOM 793 C C . MET A 1 101 ? 12.323 -1.501 -20.146 1.00 59.38 101 MET A C 1
ATOM 795 O O . MET A 1 101 ? 12.592 -2.672 -19.870 1.00 59.38 101 MET A O 1
ATOM 799 N N . ASN A 1 102 ? 11.560 -0.762 -19.335 1.00 68.44 102 ASN A N 1
ATOM 800 C CA . ASN A 1 102 ? 11.028 -1.296 -18.078 1.00 68.44 102 ASN A CA 1
ATOM 801 C C . ASN A 1 102 ? 9.632 -0.748 -17.732 1.00 68.44 102 ASN A C 1
ATOM 803 O O . ASN A 1 102 ? 9.463 -0.189 -16.649 1.00 68.44 102 ASN A O 1
ATOM 807 N N . GLU A 1 103 ? 8.660 -0.938 -18.637 1.00 75.25 103 GLU A N 1
ATOM 808 C CA . GLU A 1 103 ? 7.234 -0.702 -18.355 1.00 75.25 103 GLU A CA 1
ATOM 809 C C . GLU A 1 103 ? 6.780 -1.565 -17.165 1.00 75.25 103 GLU A C 1
ATOM 811 O O . GLU A 1 103 ? 6.928 -2.794 -17.178 1.00 75.25 103 GLU A O 1
ATOM 816 N N . ASP A 1 104 ? 6.221 -0.937 -16.135 1.00 81.06 104 ASP A N 1
ATOM 817 C CA . ASP A 1 104 ? 5.514 -1.625 -15.059 1.00 81.06 104 ASP A CA 1
ATOM 818 C C . ASP A 1 104 ? 3.991 -1.665 -15.299 1.00 81.06 104 ASP A C 1
ATOM 820 O O . ASP A 1 104 ? 3.469 -1.185 -16.309 1.00 81.06 104 ASP A O 1
ATOM 824 N N . LEU A 1 105 ? 3.249 -2.333 -14.407 1.00 83.94 105 LEU A N 1
ATOM 825 C CA . LEU A 1 105 ? 1.800 -2.476 -14.573 1.00 83.94 105 LEU A CA 1
ATOM 826 C C . LEU A 1 105 ? 1.081 -1.120 -14.647 1.00 83.94 105 LEU A C 1
ATOM 828 O O . LEU A 1 105 ? 0.087 -1.010 -15.365 1.00 83.94 105 LEU A O 1
ATOM 832 N N . VAL A 1 106 ? 1.542 -0.115 -13.900 1.00 80.56 106 VAL A N 1
ATOM 833 C CA . VAL A 1 106 ? 0.920 1.212 -13.900 1.00 80.56 106 VAL A CA 1
ATOM 834 C C . VAL A 1 106 ? 1.150 1.889 -15.244 1.00 80.56 106 VAL A C 1
ATOM 836 O O . VAL A 1 106 ? 0.190 2.405 -15.818 1.00 80.56 106 VAL A O 1
ATOM 839 N N . ASP A 1 107 ? 2.359 1.794 -15.794 1.00 78.56 107 ASP A N 1
ATOM 840 C CA . ASP A 1 107 ? 2.696 2.369 -17.100 1.00 78.56 107 ASP A CA 1
ATOM 841 C C . ASP A 1 107 ? 1.783 1.808 -18.204 1.00 78.56 107 ASP A C 1
ATOM 843 O O . ASP A 1 107 ? 1.225 2.550 -19.024 1.00 78.56 107 ASP A O 1
ATOM 847 N N . VAL A 1 108 ? 1.556 0.488 -18.185 1.00 84.12 108 VAL A N 1
ATOM 848 C CA . VAL A 1 108 ? 0.664 -0.200 -19.130 1.00 84.12 108 VAL A CA 1
ATOM 849 C C . VAL A 1 108 ? -0.785 0.266 -18.974 1.00 84.12 108 VAL A C 1
ATOM 851 O O . VAL A 1 108 ? -1.448 0.543 -19.978 1.00 84.12 108 VAL A O 1
ATOM 854 N N . LEU A 1 109 ? -1.290 0.365 -17.740 1.00 85.19 109 LEU A N 1
ATOM 855 C CA . LEU A 1 109 ? -2.661 0.812 -17.472 1.00 85.19 109 LEU A CA 1
ATOM 856 C C . LEU A 1 109 ? -2.878 2.267 -17.912 1.00 85.19 109 LEU A C 1
ATOM 858 O O . LEU A 1 109 ? -3.870 2.562 -18.580 1.00 85.19 109 LEU A O 1
ATOM 862 N N . LEU A 1 110 ? -1.931 3.159 -17.614 1.00 81.38 110 LEU A N 1
ATOM 863 C CA . LEU A 1 110 ? -1.994 4.564 -18.022 1.00 81.38 110 LEU A CA 1
ATOM 864 C C . LEU A 1 110 ? -1.922 4.723 -19.543 1.00 81.38 110 LEU A C 1
ATOM 866 O O . LEU A 1 110 ? -2.648 5.544 -20.109 1.00 81.38 110 LEU A O 1
ATOM 870 N N . ARG A 1 111 ? -1.105 3.912 -20.231 1.00 82.94 111 ARG A N 1
ATOM 871 C CA . ARG A 1 111 ? -1.055 3.892 -21.702 1.00 82.94 111 ARG A CA 1
ATOM 872 C C . ARG A 1 111 ? -2.409 3.538 -22.313 1.00 82.94 111 ARG A C 1
ATOM 874 O O . ARG A 1 111 ? -2.798 4.167 -23.290 1.00 82.94 111 ARG A O 1
ATOM 881 N N . ILE A 1 112 ? -3.110 2.554 -21.749 1.00 84.94 112 ILE A N 1
ATOM 882 C CA . ILE A 1 112 ? -4.434 2.139 -22.234 1.00 84.94 112 ILE A CA 1
ATOM 883 C C . ILE A 1 112 ? -5.478 3.229 -21.973 1.00 84.94 112 ILE A C 1
ATOM 885 O O . ILE A 1 112 ? -6.294 3.489 -22.843 1.00 84.94 112 ILE A O 1
ATOM 889 N N . MET A 1 113 ? -5.458 3.876 -20.804 1.00 80.75 113 MET A N 1
ATOM 890 C CA . MET A 1 113 ? -6.460 4.890 -20.445 1.00 80.75 113 MET A CA 1
ATOM 891 C C . MET A 1 113 ? -6.327 6.211 -21.213 1.00 80.75 113 MET A C 1
ATOM 893 O O . MET A 1 113 ? -7.313 6.929 -21.357 1.00 80.75 113 MET A O 1
ATOM 897 N N . ARG A 1 114 ? -5.117 6.569 -21.662 1.00 74.25 114 ARG A N 1
ATOM 898 C CA . ARG A 1 114 ? -4.860 7.818 -22.400 1.00 74.25 114 ARG A CA 1
ATOM 899 C C . ARG A 1 114 ? -5.198 7.721 -23.895 1.00 74.25 114 ARG A C 1
ATOM 901 O O . ARG A 1 114 ? -5.158 8.740 -24.582 1.00 74.25 114 ARG A O 1
ATOM 908 N N . ASN A 1 115 ? -5.466 6.517 -24.392 1.00 49.22 115 ASN A N 1
ATOM 909 C CA . ASN A 1 115 ? -5.726 6.219 -25.800 1.00 49.22 115 ASN A CA 1
ATOM 910 C C . ASN A 1 115 ? -7.220 5.975 -26.037 1.00 49.22 115 ASN A C 1
ATOM 912 O O . ASN A 1 115 ? -7.705 6.369 -27.118 1.00 49.22 115 ASN A O 1
#

Organism: Dendrobium chrysotoxum (NCBI:txid161865)

Foldseek 3Di:
DDPDDDDDDVVVVVLVVVLVVVCCQAQNPDDVLSVLLSVLVVLVVVLVVVVVVCVVCVVVVVCCVVVCSVVSNVVSVVSNVVSVVVSVVVLVVVVVVDDPPDDHPNNVVVVVVVD